Protein AF-A0A7Y6QAK1-F1 (afdb_monomer)

pLDDT: mean 82.84, std 12.71, range [49.72, 96.38]

Mean predicted aligned error: 8.52 Å

Structure (mmCIF, N/CA/C/O backbone):
data_AF-A0A7Y6QAK1-F1
#
_entry.id   AF-A0A7Y6QAK1-F1
#
loop_
_atom_site.group_PDB
_atom_site.id
_atom_site.type_symbol
_atom_site.label_atom_id
_atom_site.label_alt_id
_atom_site.label_comp_id
_atom_site.label_asym_id
_atom_site.label_entity_id
_atom_site.label_seq_id
_atom_site.pdbx_PDB_ins_code
_atom_site.Cartn_x
_atom_site.Cartn_y
_atom_site.Cartn_z
_atom_site.occupancy
_atom_site.B_iso_or_equiv
_atom_site.auth_seq_id
_atom_site.auth_comp_id
_atom_site.auth_asym_id
_atom_site.auth_atom_id
_atom_site.pdbx_PDB_model_num
ATOM 1 N N . GLY A 1 1 ? 16.139 7.326 2.098 1.00 64.88 1 GLY A N 1
ATOM 2 C CA . GLY A 1 1 ? 15.524 6.272 1.266 1.00 64.88 1 GLY A CA 1
ATOM 3 C C . GLY A 1 1 ? 14.122 6.686 0.870 1.00 64.88 1 GLY A C 1
ATOM 4 O O . GLY A 1 1 ? 13.519 7.460 1.611 1.00 64.88 1 GLY A O 1
ATOM 5 N N . GLN A 1 2 ? 13.617 6.177 -0.253 1.00 84.38 2 GLN A N 1
ATOM 6 C CA . GLN A 1 2 ? 12.230 6.367 -0.702 1.00 84.38 2 GLN A CA 1
ATOM 7 C C . GLN A 1 2 ? 11.2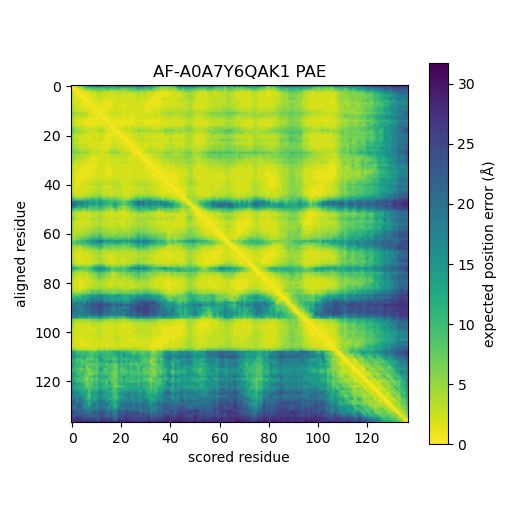57 5.509 0.123 1.00 84.38 2 GLN A C 1
ATOM 9 O O . GLN A 1 2 ? 11.656 4.473 0.661 1.00 84.38 2 GLN A O 1
ATOM 14 N N . SER A 1 3 ? 10.013 5.960 0.270 1.00 93.81 3 SER A N 1
ATOM 15 C CA . SER A 1 3 ? 8.944 5.243 0.975 1.00 93.81 3 SER A CA 1
ATOM 16 C C . SER A 1 3 ? 7.624 5.455 0.252 1.00 93.81 3 SER A C 1
ATOM 18 O O . SER A 1 3 ? 7.365 6.558 -0.223 1.00 93.81 3 SER A O 1
ATOM 20 N N . ASN A 1 4 ? 6.779 4.433 0.266 1.00 94.75 4 ASN A N 1
ATOM 21 C CA . ASN A 1 4 ? 5.359 4.573 -0.027 1.00 94.75 4 ASN A CA 1
ATOM 22 C C . ASN A 1 4 ? 4.616 5.072 1.211 1.00 94.75 4 ASN A C 1
ATOM 24 O O . ASN A 1 4 ? 5.076 4.852 2.335 1.00 94.75 4 ASN A O 1
ATOM 28 N N . ALA A 1 5 ? 3.469 5.708 0.991 1.00 93.75 5 ALA A N 1
ATOM 29 C CA . ALA A 1 5 ? 2.548 6.153 2.027 1.00 93.75 5 ALA A CA 1
ATOM 30 C C . ALA A 1 5 ? 1.121 5.814 1.587 1.00 93.75 5 ALA A C 1
ATOM 32 O O . ALA A 1 5 ? 0.687 6.276 0.534 1.00 93.75 5 ALA A O 1
ATOM 33 N N . LEU A 1 6 ? 0.414 5.003 2.373 1.00 92.38 6 LEU A N 1
ATOM 34 C CA . LEU A 1 6 ? -0.958 4.585 2.087 1.00 92.38 6 LEU A CA 1
ATOM 35 C C . LEU A 1 6 ? -1.874 4.935 3.250 1.00 92.38 6 LEU A C 1
ATOM 37 O O . LEU A 1 6 ? -1.581 4.589 4.394 1.00 92.38 6 LEU A O 1
ATOM 41 N N . SER A 1 7 ? -2.995 5.579 2.948 1.00 92.56 7 SER A N 1
ATOM 42 C CA . SER A 1 7 ? -4.066 5.813 3.914 1.00 92.56 7 SER A CA 1
ATOM 43 C C . SER A 1 7 ? -4.757 4.483 4.219 1.00 92.56 7 SER A C 1
ATOM 45 O O . SER A 1 7 ? -5.252 3.810 3.317 1.00 92.56 7 SER A O 1
ATOM 47 N N . VAL A 1 8 ? -4.745 4.086 5.488 1.00 93.31 8 VAL A N 1
ATOM 48 C CA . VAL A 1 8 ? -5.282 2.813 5.983 1.00 93.31 8 VAL A CA 1
ATOM 49 C C . VAL A 1 8 ? -6.123 3.047 7.229 1.00 93.31 8 VAL A C 1
ATOM 51 O O . VAL A 1 8 ? -5.991 4.068 7.904 1.00 93.31 8 VAL A O 1
ATOM 54 N N . THR A 1 9 ? -6.934 2.060 7.583 1.00 93.56 9 THR A N 1
ATOM 55 C CA . THR A 1 9 ? -7.676 2.049 8.843 1.00 93.56 9 THR A CA 1
ATOM 56 C C . THR A 1 9 ? -7.241 0.858 9.677 1.00 93.56 9 THR A C 1
ATOM 58 O O . THR A 1 9 ? -7.102 -0.254 9.173 1.00 93.56 9 THR A O 1
ATOM 61 N N . LEU A 1 10 ? -7.007 1.086 10.964 1.00 95.00 10 LEU A N 1
ATOM 62 C CA . LEU A 1 10 ? -6.818 0.020 11.934 1.00 95.00 10 LEU A CA 1
ATOM 63 C C . LEU A 1 10 ? -8.157 -0.355 12.563 1.00 95.00 10 LEU A C 1
ATOM 65 O O . LEU A 1 10 ? -8.874 0.529 13.033 1.00 95.00 10 LEU A O 1
ATOM 69 N N . GLN A 1 11 ? -8.476 -1.646 12.578 1.00 93.69 11 GLN A N 1
ATOM 70 C CA . GLN A 1 11 ? -9.649 -2.181 13.269 1.00 93.69 11 GLN A CA 1
ATOM 71 C C . GLN A 1 11 ? -9.297 -3.514 13.920 1.00 93.69 11 GLN A C 1
ATOM 73 O O . GLN A 1 11 ? -8.822 -4.426 13.238 1.00 93.69 11 GLN A O 1
ATOM 78 N N . ASN A 1 12 ? -9.535 -3.647 15.225 1.00 92.62 12 ASN A N 1
ATOM 79 C CA . ASN A 1 12 ? -9.220 -4.843 16.009 1.00 92.62 12 ASN A CA 1
ATOM 80 C C . ASN A 1 12 ? -7.765 -5.321 15.817 1.00 92.62 12 ASN A C 1
ATOM 82 O O . ASN A 1 12 ? -7.489 -6.521 15.695 1.00 92.62 12 ASN A O 1
ATOM 86 N N . GLY A 1 13 ? -6.824 -4.373 15.722 1.00 93.25 13 GLY A N 1
ATOM 87 C CA . GLY A 1 13 ? -5.405 -4.661 15.486 1.00 93.25 13 GLY A CA 1
ATOM 88 C C . GLY A 1 13 ? -5.087 -5.235 14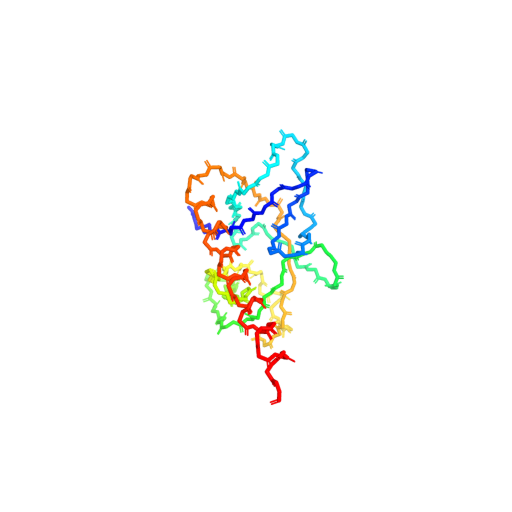.099 1.00 93.25 13 GLY A C 1
ATOM 89 O O . GLY A 1 13 ? -3.994 -5.764 13.886 1.00 93.25 13 GLY A O 1
ATOM 90 N N . GLU A 1 14 ? -6.020 -5.169 13.154 1.00 94.75 14 GLU A N 1
ATOM 91 C C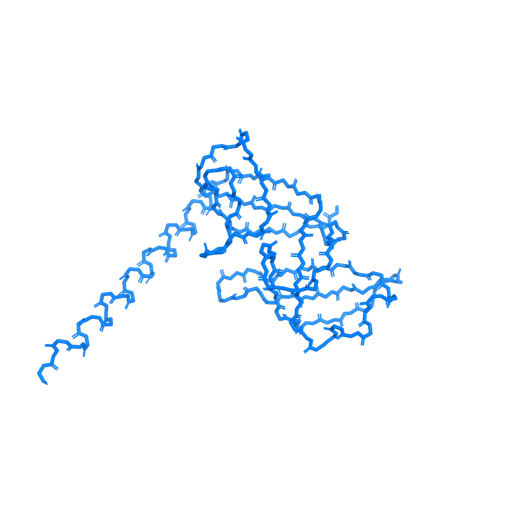A . GLU A 1 14 ? -5.836 -5.536 11.754 1.00 94.75 14 GLU A CA 1
ATOM 92 C C . GLU A 1 14 ? -5.766 -4.277 10.891 1.00 94.75 14 GLU A C 1
ATOM 94 O O . GLU A 1 14 ? -6.457 -3.294 11.156 1.00 94.75 14 GLU A O 1
ATOM 99 N N . ILE A 1 15 ? -4.885 -4.283 9.889 1.00 95.12 15 ILE A N 1
ATOM 100 C CA . ILE A 1 15 ? -4.734 -3.154 8.970 1.00 95.12 15 ILE A CA 1
ATOM 101 C C . ILE A 1 15 ? -5.624 -3.388 7.756 1.00 95.12 15 ILE A C 1
ATOM 103 O O . ILE A 1 15 ? -5.505 -4.406 7.063 1.00 95.12 15 ILE A O 1
ATOM 107 N N . TRP A 1 16 ? -6.477 -2.409 7.491 1.00 93.62 16 TRP A N 1
ATOM 108 C CA . TRP A 1 16 ? -7.419 -2.381 6.387 1.00 93.62 16 TRP A CA 1
ATOM 109 C C . TRP A 1 16 ? -7.008 -1.311 5.390 1.00 93.62 16 TRP A C 1
ATOM 111 O O . TRP A 1 16 ? -6.698 -0.177 5.758 1.00 93.62 16 TRP A O 1
ATOM 121 N N . PHE A 1 17 ? -7.010 -1.682 4.119 1.00 91.75 17 PHE A N 1
ATOM 122 C CA . PHE A 1 17 ? -6.908 -0.747 3.013 1.00 91.75 17 PHE A CA 1
ATOM 123 C C . PHE A 1 17 ? -8.239 -0.786 2.273 1.00 91.75 17 PHE A C 1
ATOM 125 O O . PHE A 1 17 ? -8.641 -1.844 1.784 1.00 91.75 17 PHE A O 1
ATOM 132 N N . GLU A 1 18 ? -8.929 0.354 2.244 1.00 87.31 18 GLU A N 1
ATOM 133 C CA . GLU A 1 18 ? -10.335 0.432 1.832 1.00 87.31 18 GLU A CA 1
ATOM 134 C C . GLU A 1 18 ? -11.213 -0.525 2.664 1.00 87.31 18 GLU A C 1
ATOM 136 O O . GLU A 1 18 ? -11.216 -0.467 3.892 1.00 87.31 18 GLU A O 1
ATOM 141 N N . ASP A 1 19 ? -11.935 -1.421 1.998 1.00 85.81 19 ASP A N 1
ATOM 142 C CA . ASP A 1 19 ? -12.854 -2.410 2.551 1.00 85.81 19 ASP A CA 1
ATOM 143 C C . ASP A 1 19 ? -12.205 -3.791 2.752 1.00 85.81 19 ASP A C 1
ATOM 145 O O . ASP A 1 19 ? -12.899 -4.776 3.012 1.00 85.81 19 ASP A O 1
ATOM 149 N N . ARG A 1 20 ? -10.873 -3.897 2.610 1.00 88.69 20 ARG A N 1
ATOM 150 C CA . ARG A 1 20 ? -10.163 -5.183 2.611 1.00 88.69 20 ARG A CA 1
ATOM 151 C C . ARG A 1 20 ? -9.011 -5.239 3.620 1.00 88.69 20 ARG A C 1
ATOM 153 O O . ARG A 1 20 ? -8.161 -4.344 3.639 1.00 88.69 20 ARG A O 1
ATOM 160 N N . PRO A 1 21 ? -8.893 -6.330 4.401 1.00 92.44 21 PRO A N 1
ATOM 161 C CA . PRO A 1 21 ? -7.718 -6.554 5.229 1.00 92.44 21 PRO A CA 1
ATOM 162 C C . PRO A 1 21 ? -6.513 -6.891 4.343 1.00 92.44 21 PRO A C 1
ATOM 164 O O . PRO A 1 21 ? -6.593 -7.733 3.443 1.00 92.44 21 PRO A O 1
ATOM 167 N N . ILE A 1 22 ? -5.364 -6.277 4.628 1.00 93.06 22 ILE A N 1
ATOM 168 C CA . ILE A 1 22 ? -4.128 -6.466 3.840 1.00 93.06 22 ILE A CA 1
ATOM 169 C C . ILE A 1 22 ? -3.160 -7.478 4.461 1.00 93.06 22 ILE A C 1
ATOM 171 O O . ILE A 1 22 ? -1.999 -7.571 4.062 1.00 93.06 22 ILE A O 1
ATOM 175 N N . GLY A 1 23 ? -3.628 -8.249 5.449 1.00 91.50 23 GLY A N 1
ATOM 176 C CA . GLY A 1 23 ? -2.840 -9.292 6.112 1.00 91.50 23 GLY A CA 1
ATOM 177 C C . GLY A 1 23 ? -1.705 -8.756 6.988 1.00 91.50 23 GLY A C 1
ATOM 178 O O . GLY A 1 23 ? -0.813 -9.515 7.358 1.00 91.50 23 GLY A O 1
ATOM 179 N N . LEU A 1 24 ? -1.729 -7.461 7.315 1.00 93.75 24 LEU A N 1
ATOM 180 C CA . LEU A 1 24 ? -0.850 -6.848 8.306 1.00 93.75 24 LEU A CA 1
ATOM 181 C C . LEU A 1 24 ? -1.600 -6.693 9.632 1.00 93.75 24 LEU A C 1
ATOM 183 O O . LEU A 1 24 ? -2.799 -6.407 9.654 1.00 93.75 24 LEU A O 1
ATOM 187 N N . ARG A 1 25 ? -0.881 -6.876 10.741 1.00 93.88 25 ARG A N 1
ATOM 188 C CA . ARG A 1 25 ? -1.419 -6.799 12.103 1.00 93.88 25 ARG A CA 1
ATOM 189 C C . ARG A 1 25 ? -0.602 -5.817 12.936 1.00 93.88 25 ARG A C 1
ATOM 191 O O . ARG A 1 25 ? 0.624 -5.822 12.876 1.00 93.88 25 ARG A O 1
ATOM 198 N N . ALA A 1 26 ? -1.296 -5.017 13.731 1.00 93.38 26 ALA A N 1
ATOM 199 C CA . ALA A 1 26 ? -0.747 -4.030 14.652 1.00 93.38 26 ALA A CA 1
ATOM 200 C C . ALA A 1 26 ? -1.544 -4.073 15.974 1.00 93.38 26 ALA A C 1
ATOM 202 O O . ALA A 1 26 ? -2.271 -3.136 16.288 1.00 93.38 26 ALA A O 1
ATOM 203 N N . PRO A 1 27 ? -1.459 -5.173 16.748 1.00 91.69 27 PRO A N 1
ATOM 204 C CA . PRO A 1 27 ? -2.344 -5.417 17.895 1.00 91.69 27 PRO A CA 1
ATOM 205 C C . PRO A 1 27 ? -2.146 -4.444 19.065 1.00 91.69 27 PRO A C 1
ATOM 207 O O . PRO A 1 27 ? -2.995 -4.365 19.944 1.00 91.69 27 PRO A O 1
ATOM 210 N N . THR A 1 28 ? -1.018 -3.737 19.108 1.00 90.88 28 THR A N 1
ATOM 211 C CA . THR A 1 28 ? -0.685 -2.770 20.163 1.00 90.88 28 THR A CA 1
ATOM 212 C C . THR A 1 28 ? -1.069 -1.336 19.807 1.00 90.88 28 THR A C 1
ATOM 214 O O . THR A 1 28 ? -0.923 -0.447 20.639 1.00 90.88 28 THR A O 1
ATOM 217 N N . GLU A 1 29 ? -1.502 -1.095 18.571 1.00 92.88 29 GLU A N 1
ATOM 218 C CA . GLU A 1 29 ? -1.884 0.227 18.082 1.00 92.88 29 GLU A CA 1
ATOM 219 C C . GLU A 1 29 ? -3.397 0.438 18.258 1.00 92.88 29 GLU A C 1
ATOM 221 O O . GLU A 1 29 ? -4.163 -0.515 18.112 1.00 92.88 29 GLU A O 1
ATOM 226 N N . PRO A 1 30 ? -3.855 1.667 18.557 1.00 91.56 30 PRO A N 1
ATOM 227 C CA . PRO A 1 30 ? -5.279 1.954 18.715 1.00 91.56 30 PRO A CA 1
ATOM 228 C C . PRO A 1 30 ? -6.038 1.827 17.388 1.00 91.56 30 PRO A C 1
ATOM 230 O O . PRO A 1 30 ? -5.468 1.998 16.315 1.00 91.56 30 PRO A O 1
ATOM 233 N N . ASP A 1 31 ? -7.343 1.595 17.430 1.00 92.88 31 ASP A N 1
ATOM 234 C CA . ASP A 1 31 ? -8.154 1.591 16.210 1.00 92.88 31 ASP A CA 1
ATOM 235 C C . ASP A 1 31 ? -8.325 3.003 15.617 1.00 92.88 31 ASP A C 1
ATOM 237 O O . ASP A 1 31 ? -8.159 4.015 16.302 1.00 92.88 31 ASP A O 1
ATOM 241 N N . GLY A 1 32 ? -8.628 3.074 14.318 1.00 93.06 32 GLY A N 1
ATOM 242 C CA . GLY A 1 32 ? -8.876 4.318 13.582 1.00 93.06 32 GLY A CA 1
ATOM 243 C C . GLY A 1 32 ? -7.944 4.536 12.384 1.00 93.06 32 GLY A C 1
ATOM 244 O O . GLY A 1 32 ? -7.091 3.691 12.096 1.00 93.06 32 GLY A O 1
ATOM 245 N N . PRO A 1 33 ? -8.082 5.666 11.671 1.00 92.88 33 PRO A N 1
ATOM 246 C CA . PRO A 1 33 ? -7.302 5.950 10.472 1.00 92.88 33 PRO A CA 1
ATOM 247 C C . PRO A 1 33 ? -5.823 6.204 10.796 1.00 92.88 33 PRO A C 1
ATOM 249 O O . PRO A 1 33 ? -5.452 6.672 11.880 1.00 92.88 33 PRO A O 1
ATOM 252 N N . ALA A 1 34 ? -4.964 5.851 9.848 1.00 94.50 34 ALA A N 1
ATOM 253 C CA . ALA A 1 34 ? -3.517 5.970 9.933 1.00 94.50 34 ALA A CA 1
ATOM 254 C C . ALA A 1 34 ? -2.901 6.033 8.531 1.00 94.50 34 ALA A C 1
ATOM 256 O O . ALA A 1 34 ? -3.537 5.698 7.533 1.00 94.50 34 ALA A O 1
ATOM 257 N N . THR A 1 35 ? -1.628 6.402 8.464 1.00 94.19 35 THR A N 1
ATOM 258 C CA . THR A 1 35 ? -0.827 6.270 7.247 1.00 94.19 35 THR A CA 1
ATOM 259 C C . THR A 1 35 ? 0.182 5.144 7.424 1.00 94.19 35 THR A C 1
ATOM 261 O O . THR A 1 35 ? 1.015 5.178 8.334 1.00 94.19 35 THR A O 1
ATOM 264 N N . LEU A 1 36 ? 0.123 4.149 6.543 1.00 95.06 36 LEU A N 1
ATOM 265 C CA . LEU A 1 36 ? 1.078 3.054 6.444 1.00 95.06 36 LEU A CA 1
ATOM 266 C C . LEU A 1 36 ? 2.248 3.466 5.556 1.00 95.06 36 LEU A C 1
ATOM 268 O O . LEU A 1 36 ? 2.071 3.756 4.374 1.00 95.06 36 LEU A O 1
ATOM 272 N N . TYR A 1 37 ? 3.454 3.416 6.110 1.00 95.56 37 TYR A N 1
ATOM 273 C CA . TYR A 1 37 ? 4.688 3.634 5.370 1.00 95.56 37 TYR A CA 1
ATOM 274 C C . TYR A 1 37 ? 5.473 2.341 5.235 1.00 95.56 37 TYR A C 1
ATOM 276 O O . TYR A 1 37 ? 5.705 1.648 6.224 1.00 95.56 37 TYR A O 1
ATOM 284 N N . PHE A 1 38 ? 5.957 2.060 4.030 1.00 95.94 38 PHE A N 1
ATOM 285 C CA . PHE A 1 38 ? 6.845 0.931 3.753 1.00 95.94 38 PHE A CA 1
ATOM 286 C C . PHE A 1 38 ? 7.849 1.281 2.653 1.00 95.94 38 PHE A C 1
ATOM 288 O O . PHE A 1 38 ? 7.645 2.217 1.875 1.00 95.94 38 PHE A O 1
ATOM 295 N N . ARG A 1 39 ? 8.971 0.559 2.609 1.00 95.44 39 ARG A N 1
ATOM 296 C CA . ARG A 1 39 ? 10.010 0.764 1.590 1.00 95.44 39 ARG A CA 1
ATOM 297 C C . ARG A 1 39 ? 9.677 -0.030 0.324 1.00 95.44 39 ARG A C 1
ATOM 299 O O . ARG A 1 39 ? 9.205 -1.155 0.463 1.00 95.44 39 ARG A O 1
ATOM 306 N N . PRO A 1 40 ? 9.997 0.483 -0.879 1.00 93.94 40 PRO A N 1
ATOM 307 C CA . PRO A 1 40 ? 9.773 -0.241 -2.134 1.00 93.94 40 PRO A CA 1
ATOM 308 C C . PRO A 1 40 ? 10.372 -1.656 -2.178 1.00 93.94 40 PRO A C 1
ATOM 310 O O . PRO A 1 40 ? 9.780 -2.538 -2.789 1.00 93.94 40 PRO A O 1
ATOM 313 N N . HIS A 1 41 ? 11.506 -1.888 -1.507 1.00 92.75 41 HIS A N 1
ATOM 314 C CA . HIS A 1 41 ? 12.186 -3.192 -1.449 1.00 92.75 41 HIS A CA 1
ATOM 315 C C . HIS A 1 41 ? 11.827 -4.048 -0.223 1.00 92.75 41 HIS A C 1
ATOM 317 O O . HIS A 1 41 ? 12.152 -5.232 -0.197 1.00 92.75 41 HIS A O 1
ATOM 323 N N . ASP A 1 42 ? 11.178 -3.491 0.807 1.00 94.56 42 ASP A N 1
ATOM 324 C CA . ASP A 1 42 ? 10.728 -4.264 1.974 1.00 94.56 42 ASP A CA 1
ATOM 325 C C . ASP A 1 42 ? 9.334 -4.853 1.698 1.00 94.56 42 ASP A C 1
ATOM 327 O O . ASP A 1 42 ? 8.358 -4.561 2.395 1.00 94.56 42 ASP A O 1
ATOM 331 N N . ILE A 1 43 ? 9.235 -5.667 0.644 1.00 92.19 43 ILE A N 1
ATOM 332 C CA . ILE A 1 43 ? 7.989 -6.280 0.172 1.00 92.19 43 ILE A CA 1
ATOM 333 C C . ILE A 1 43 ? 8.185 -7.764 -0.145 1.00 92.19 43 ILE A C 1
ATOM 335 O O . ILE A 1 43 ? 9.279 -8.219 -0.473 1.00 92.19 43 ILE A O 1
ATOM 339 N N . GLU A 1 44 ? 7.093 -8.515 -0.079 1.00 89.75 44 GLU A N 1
ATOM 340 C CA . GLU A 1 44 ? 6.991 -9.900 -0.526 1.00 89.75 44 GLU A CA 1
ATOM 341 C C . GLU A 1 44 ? 5.853 -10.022 -1.542 1.00 89.75 44 GLU A C 1
ATOM 343 O O . GLU A 1 44 ? 4.759 -9.511 -1.311 1.00 89.75 44 GLU A O 1
ATOM 348 N N . LEU A 1 45 ? 6.106 -10.689 -2.669 1.00 88.19 45 LEU A N 1
ATOM 349 C CA . LEU A 1 45 ? 5.082 -10.992 -3.671 1.00 88.19 45 LEU A CA 1
ATOM 350 C C . LEU A 1 45 ? 4.235 -12.178 -3.211 1.00 88.19 45 LEU A C 1
ATOM 352 O O . LEU A 1 45 ? 4.782 -13.167 -2.728 1.00 88.19 45 LEU A O 1
ATOM 356 N N . ILE A 1 46 ? 2.920 -12.083 -3.392 1.00 86.19 46 ILE A N 1
ATOM 357 C CA . ILE A 1 46 ? 1.963 -13.102 -2.958 1.00 86.19 46 ILE A CA 1
ATOM 358 C C . ILE A 1 46 ? 1.222 -13.655 -4.174 1.00 86.19 46 ILE A C 1
ATOM 360 O O . ILE A 1 46 ? 0.604 -12.904 -4.925 1.00 86.19 46 ILE A O 1
ATOM 364 N N . ASP A 1 47 ? 1.228 -14.977 -4.327 1.00 75.00 47 ASP A N 1
ATOM 365 C CA . ASP A 1 47 ? 0.397 -15.676 -5.304 1.00 75.00 47 ASP A CA 1
ATOM 366 C C . ASP A 1 47 ? -0.969 -15.986 -4.665 1.00 75.00 47 ASP A C 1
ATOM 368 O O . ASP A 1 47 ? -1.116 -16.966 -3.937 1.00 75.00 47 ASP A O 1
ATOM 372 N N . GLY A 1 48 ? -1.982 -15.136 -4.876 1.00 63.34 48 GLY A N 1
ATOM 373 C CA . GLY A 1 48 ? -3.348 -15.429 -4.420 1.00 63.34 48 GLY A CA 1
ATOM 374 C C . GLY A 1 48 ? -4.199 -14.229 -4.000 1.00 63.34 48 GLY A C 1
ATOM 375 O O . GLY A 1 48 ?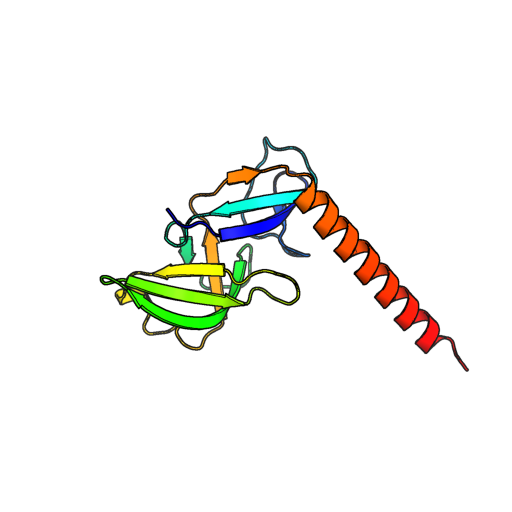 -3.819 -13.073 -4.152 1.00 63.34 48 GLY A O 1
ATOM 376 N N . CYS A 1 49 ? -5.394 -14.535 -3.481 1.00 58.75 49 CYS A N 1
ATOM 377 C CA . CYS A 1 49 ? -6.460 -13.577 -3.186 1.00 58.75 49 CYS A CA 1
ATOM 378 C C . CYS A 1 49 ? -6.835 -13.634 -1.693 1.00 58.75 49 CYS A C 1
ATOM 380 O O . CYS A 1 49 ? -7.869 -14.180 -1.322 1.00 58.75 49 CYS A O 1
ATOM 382 N N . GLY A 1 50 ? -5.971 -13.122 -0.815 1.00 69.69 50 GLY A N 1
ATOM 383 C CA . GLY A 1 50 ? -6.284 -13.019 0.613 1.00 69.69 50 GLY A CA 1
ATOM 384 C C . GLY A 1 50 ? -5.197 -12.308 1.411 1.00 69.69 50 GLY A C 1
ATOM 385 O O . GLY A 1 50 ? -4.051 -12.750 1.426 1.00 69.69 50 GLY A O 1
ATOM 386 N N . GLY A 1 51 ? -5.547 -11.200 2.072 1.00 82.25 51 GLY A N 1
ATOM 387 C CA . GLY A 1 51 ? -4.648 -10.505 2.998 1.00 82.25 51 GLY A CA 1
ATOM 388 C C . GLY A 1 51 ? -3.393 -9.927 2.340 1.00 82.25 51 GLY A C 1
ATOM 389 O O . GLY A 1 51 ? -2.282 -10.228 2.784 1.00 82.25 51 GLY A O 1
ATOM 390 N N . CYS A 1 52 ? -3.549 -9.139 1.274 1.00 89.25 52 CYS A N 1
ATOM 391 C CA . CYS A 1 52 ? -2.444 -8.475 0.575 1.00 89.25 52 CYS A CA 1
ATOM 392 C C . CYS A 1 52 ? -2.895 -7.148 -0.049 1.00 89.25 52 CYS A C 1
ATOM 394 O O . CYS A 1 52 ? -4.089 -6.913 -0.237 1.00 89.25 52 CYS A O 1
ATOM 396 N N . LEU A 1 53 ? -1.928 -6.296 -0.384 1.00 91.06 53 LEU A N 1
ATOM 397 C CA . LEU A 1 53 ? -2.140 -5.180 -1.299 1.00 91.06 53 LEU A CA 1
ATOM 398 C C . LEU A 1 53 ? -2.092 -5.712 -2.729 1.00 91.06 53 LEU A C 1
ATOM 400 O O . LEU A 1 53 ? -1.270 -6.572 -3.040 1.00 91.06 53 LEU A O 1
ATOM 404 N N . ALA A 1 54 ? -2.946 -5.190 -3.604 1.00 89.62 54 ALA A N 1
ATOM 405 C CA . ALA A 1 54 ? -2.942 -5.561 -5.011 1.00 89.62 54 ALA A CA 1
ATOM 406 C C . ALA A 1 54 ? -3.086 -4.325 -5.893 1.00 89.62 54 ALA A C 1
ATOM 408 O O . ALA A 1 54 ? -3.984 -3.516 -5.679 1.00 89.62 54 ALA A O 1
ATOM 409 N N . GLY A 1 55 ? -2.236 -4.220 -6.911 1.00 89.56 55 GLY A N 1
ATOM 410 C CA . GLY A 1 55 ? -2.242 -3.102 -7.848 1.00 89.56 55 GLY A CA 1
ATOM 411 C C . GLY A 1 55 ? -2.038 -3.535 -9.291 1.00 89.56 55 GLY A C 1
ATOM 412 O O . GLY A 1 55 ? -1.518 -4.619 -9.565 1.00 89.56 55 GLY A O 1
ATOM 413 N N . LEU A 1 56 ? -2.475 -2.695 -10.222 1.00 90.38 56 LEU A N 1
ATOM 414 C CA . LEU A 1 56 ? -2.165 -2.836 -11.640 1.00 90.38 56 LEU A CA 1
ATOM 415 C C . LEU A 1 56 ? -0.828 -2.154 -11.930 1.00 90.38 56 LEU A C 1
ATOM 417 O O . LEU A 1 56 ? -0.643 -1.001 -11.558 1.00 90.38 56 LEU A O 1
ATOM 421 N N . VAL A 1 57 ? 0.085 -2.837 -12.619 1.00 91.25 57 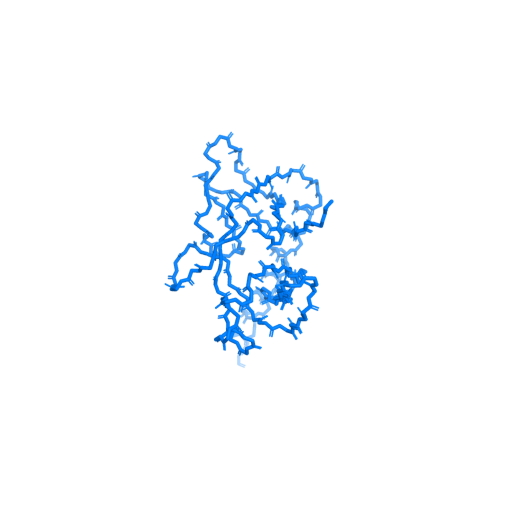VAL A N 1
ATOM 422 C CA . VAL A 1 57 ? 1.343 -2.217 -13.056 1.00 91.25 57 VAL A CA 1
ATOM 423 C C . VAL A 1 57 ? 1.050 -1.159 -14.120 1.00 91.25 57 VAL A C 1
ATOM 425 O O . VAL A 1 57 ? 0.539 -1.483 -15.193 1.00 91.25 57 VAL A O 1
ATOM 428 N N . THR A 1 58 ? 1.391 0.096 -13.834 1.00 91.19 58 THR A N 1
ATOM 429 C CA . THR A 1 58 ? 1.249 1.230 -14.761 1.00 91.19 58 THR A CA 1
ATOM 430 C C . THR A 1 58 ? 2.570 1.601 -15.427 1.00 91.19 58 THR A C 1
ATOM 432 O O . THR A 1 58 ? 2.571 2.027 -16.582 1.00 91.19 58 THR A O 1
ATOM 435 N N . ALA A 1 59 ? 3.701 1.381 -14.749 1.00 89.69 59 ALA A N 1
ATOM 436 C CA . ALA A 1 59 ? 5.036 1.578 -15.306 1.00 89.69 59 ALA A CA 1
ATOM 437 C C . ALA A 1 59 ? 6.048 0.555 -14.764 1.00 89.69 59 ALA A C 1
ATOM 439 O O . ALA A 1 59 ? 5.932 0.061 -13.646 1.00 89.69 59 ALA A O 1
ATOM 440 N N . SER A 1 60 ? 7.071 0.252 -15.567 1.00 89.38 60 SER A N 1
ATOM 441 C CA . SER A 1 60 ? 8.182 -0.640 -15.211 1.00 89.38 60 SER A CA 1
ATOM 442 C C . SER A 1 60 ? 9.483 -0.063 -15.762 1.00 89.38 60 SER A C 1
ATOM 444 O O . SER A 1 60 ? 9.582 0.240 -16.954 1.00 89.38 60 SER A O 1
ATOM 446 N N . ARG A 1 61 ? 10.496 0.105 -14.905 1.00 88.44 61 ARG A N 1
ATOM 447 C CA . ARG A 1 61 ? 11.824 0.610 -15.293 1.00 88.44 61 ARG A CA 1
ATOM 448 C C . ARG A 1 61 ? 12.940 -0.198 -14.642 1.00 88.44 61 ARG A C 1
ATOM 450 O O . ARG A 1 61 ? 12.811 -0.669 -13.518 1.00 88.44 61 ARG A O 1
ATOM 457 N N . ARG A 1 62 ? 14.060 -0.352 -15.351 1.00 89.00 62 ARG A N 1
ATOM 458 C CA . ARG A 1 62 ? 15.278 -0.992 -14.826 1.00 89.00 62 ARG A CA 1
ATOM 459 C C . ARG A 1 62 ? 16.163 0.073 -14.184 1.00 89.00 62 ARG A C 1
ATOM 461 O O . ARG A 1 62 ? 16.450 1.077 -14.829 1.00 89.00 62 ARG A O 1
ATOM 468 N N . VAL A 1 63 ? 16.604 -0.151 -12.950 1.00 88.06 63 VAL A N 1
ATOM 469 C CA . VAL A 1 63 ? 17.446 0.784 -12.190 1.00 88.06 63 VAL A CA 1
ATOM 470 C C . VAL A 1 63 ? 18.517 -0.016 -11.462 1.00 88.06 63 VAL A C 1
ATOM 472 O O . VAL A 1 63 ? 18.189 -0.917 -10.713 1.00 88.06 63 VAL A O 1
ATOM 475 N N . ALA A 1 64 ? 19.797 0.277 -11.704 1.00 84.12 64 ALA A N 1
ATOM 476 C CA . ALA A 1 64 ? 20.935 -0.286 -10.959 1.00 84.12 64 ALA A CA 1
ATOM 477 C C . ALA A 1 64 ? 20.905 -1.816 -10.694 1.00 84.12 64 ALA A C 1
ATOM 479 O O . ALA A 1 64 ? 21.409 -2.279 -9.676 1.00 84.12 64 ALA A O 1
ATOM 480 N N . GLY A 1 65 ? 20.338 -2.611 -11.608 1.00 82.94 65 GLY A N 1
ATOM 481 C CA . GLY A 1 65 ? 20.238 -4.067 -11.456 1.00 82.94 65 GLY A CA 1
ATOM 482 C C . GLY A 1 65 ? 18.931 -4.573 -10.839 1.00 82.94 65 GLY A C 1
ATOM 483 O O . GLY A 1 65 ? 18.723 -5.778 -10.846 1.00 82.94 65 GLY A O 1
ATOM 484 N N . THR A 1 66 ? 18.023 -3.701 -10.403 1.00 86.25 66 THR A N 1
ATOM 485 C CA . THR A 1 66 ? 16.655 -4.036 -9.980 1.00 86.25 66 THR A CA 1
ATOM 486 C C . THR A 1 66 ? 15.621 -3.505 -10.974 1.00 86.25 66 THR A C 1
ATOM 488 O O . THR A 1 66 ? 15.931 -2.777 -11.930 1.00 86.25 66 THR A O 1
ATOM 491 N N . ARG A 1 67 ? 14.363 -3.913 -10.799 1.00 88.69 67 ARG A N 1
ATOM 492 C CA . ARG A 1 67 ? 13.224 -3.310 -11.490 1.00 88.69 67 ARG A CA 1
ATOM 493 C C . ARG A 1 67 ? 12.329 -2.583 -10.515 1.00 88.69 67 ARG A C 1
ATOM 495 O O . ARG A 1 67 ? 11.893 -3.155 -9.526 1.00 88.69 67 ARG A O 1
ATOM 502 N N . HIS A 1 68 ? 12.012 -1.350 -10.869 1.00 91.44 68 HIS A N 1
ATOM 503 C CA . HIS A 1 68 ? 11.040 -0.532 -10.175 1.00 91.44 68 HIS A CA 1
ATOM 504 C C . HIS A 1 68 ? 9.724 -0.619 -10.936 1.00 91.44 68 HIS A C 1
ATOM 506 O O . HIS A 1 68 ? 9.685 -0.316 -12.134 1.00 91.44 68 HIS A O 1
ATOM 512 N N . LEU A 1 69 ? 8.676 -1.044 -10.242 1.00 91.56 69 LEU A N 1
ATOM 513 C CA . LEU A 1 69 ? 7.315 -1.083 -10.753 1.00 91.56 69 LEU A CA 1
ATOM 514 C C . LEU A 1 69 ? 6.497 -0.000 -10.061 1.00 91.56 69 LEU A C 1
ATOM 516 O O . LEU A 1 69 ? 6.535 0.120 -8.839 1.00 91.56 69 LEU A O 1
ATOM 520 N N . GLU A 1 70 ? 5.743 0.749 -10.850 1.00 93.06 70 GLU A N 1
ATOM 521 C CA . GLU A 1 70 ? 4.712 1.658 -10.366 1.00 93.06 70 GLU A CA 1
ATOM 522 C C . GLU A 1 70 ? 3.359 0.956 -10.464 1.00 93.06 70 GLU A C 1
ATOM 524 O O . GLU A 1 70 ? 3.035 0.351 -11.492 1.00 93.06 70 GLU A O 1
ATOM 529 N N . LEU A 1 71 ? 2.601 0.994 -9.373 1.00 92.38 71 LEU A N 1
ATOM 530 C CA . LEU A 1 71 ? 1.344 0.285 -9.205 1.00 92.38 71 LEU A CA 1
ATOM 531 C C . LEU A 1 71 ? 0.207 1.275 -8.958 1.00 92.38 71 LEU A C 1
ATOM 533 O O . LEU A 1 71 ? 0.275 2.109 -8.056 1.00 92.38 71 LEU A O 1
ATOM 537 N N . ASP A 1 72 ? -0.874 1.129 -9.714 1.00 91.94 72 ASP A N 1
ATOM 538 C CA . ASP A 1 72 ? -2.173 1.716 -9.402 1.00 91.94 72 ASP A CA 1
ATOM 539 C C . ASP A 1 72 ? -2.933 0.794 -8.438 1.00 91.94 72 ASP A C 1
ATOM 541 O O . ASP A 1 72 ? -3.240 -0.355 -8.771 1.00 91.94 72 ASP A O 1
ATOM 545 N N . LEU A 1 73 ? -3.202 1.289 -7.227 1.00 90.44 73 LEU A N 1
ATOM 546 C CA . LEU A 1 73 ? -3.904 0.564 -6.164 1.00 90.44 73 LEU A CA 1
ATOM 547 C C . LEU A 1 73 ? -5.424 0.778 -6.182 1.00 90.44 73 LEU A C 1
ATOM 549 O O . LEU A 1 73 ? -6.122 0.184 -5.364 1.00 90.44 73 LEU A O 1
ATOM 553 N N . GLY A 1 74 ? -5.943 1.587 -7.105 1.00 84.75 74 GLY A N 1
ATOM 554 C CA . GLY A 1 74 ? -7.353 1.945 -7.172 1.00 84.75 74 GLY A CA 1
ATOM 555 C C . GLY A 1 74 ? -7.573 3.455 -7.164 1.00 84.75 74 GLY A C 1
ATOM 556 O O . GLY A 1 74 ? -6.666 4.258 -6.942 1.00 84.75 74 GLY A O 1
ATOM 557 N N . ARG A 1 75 ? -8.825 3.850 -7.413 1.00 75.56 75 ARG A N 1
ATOM 558 C CA . ARG A 1 75 ? -9.209 5.263 -7.500 1.00 75.56 75 ARG A CA 1
ATOM 559 C C . ARG A 1 75 ? -8.926 5.975 -6.174 1.00 75.56 75 ARG A C 1
ATOM 561 O O . ARG A 1 75 ? -9.212 5.442 -5.112 1.00 75.56 75 ARG A O 1
ATOM 568 N N . ASN A 1 76 ? -8.419 7.204 -6.261 1.00 79.25 76 ASN A N 1
ATOM 569 C CA . ASN A 1 76 ? -8.149 8.098 -5.128 1.00 79.25 76 ASN A CA 1
ATOM 570 C C . ASN A 1 76 ? -6.991 7.684 -4.204 1.00 79.25 76 ASN A C 1
ATOM 572 O O . ASN A 1 76 ? -6.933 8.159 -3.068 1.00 79.25 76 ASN A O 1
ATOM 576 N N . HIS A 1 77 ? -6.060 6.848 -4.667 1.00 84.06 77 HIS A N 1
ATOM 577 C CA . HIS A 1 77 ? -4.820 6.567 -3.940 1.00 84.06 77 HIS A CA 1
ATOM 578 C C . HIS A 1 77 ? -3.600 6.970 -4.767 1.00 84.06 77 HIS A C 1
ATOM 580 O O . HIS A 1 77 ? -3.637 6.888 -5.996 1.00 84.06 77 HIS A O 1
ATOM 586 N N . PRO A 1 78 ? -2.510 7.415 -4.120 1.00 86.81 78 PRO A N 1
ATOM 587 C CA . PRO A 1 78 ? -1.253 7.619 -4.821 1.00 86.81 78 PRO A CA 1
ATOM 588 C C . PRO A 1 78 ? -0.735 6.289 -5.380 1.00 86.81 78 PRO A C 1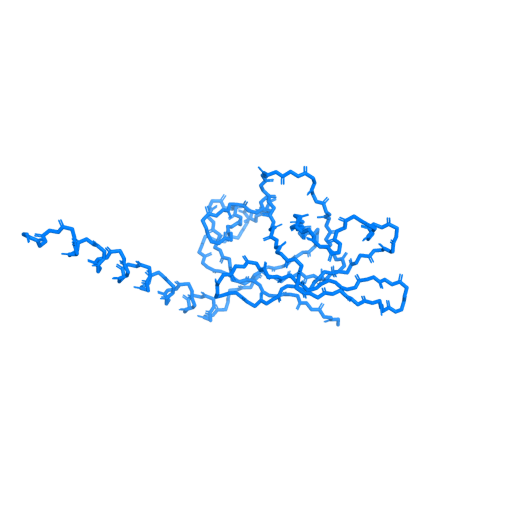
ATOM 590 O O . PRO A 1 78 ? -0.958 5.223 -4.799 1.00 86.81 78 PRO A O 1
ATOM 593 N N . HIS A 1 79 ? 0.004 6.364 -6.487 1.00 91.56 79 HIS A N 1
ATOM 594 C CA . HIS A 1 79 ? 0.715 5.204 -7.006 1.00 91.56 79 HIS A CA 1
ATOM 595 C C . HIS A 1 79 ? 1.711 4.675 -5.969 1.00 91.56 79 HIS A C 1
ATOM 597 O O . HIS A 1 79 ? 2.393 5.446 -5.288 1.00 91.56 79 HIS A O 1
ATOM 603 N N . ALA A 1 80 ? 1.802 3.351 -5.866 1.00 93.06 80 ALA A N 1
ATOM 604 C CA . ALA A 1 80 ? 2.791 2.685 -5.033 1.00 93.06 80 ALA A CA 1
ATOM 605 C C . ALA A 1 80 ? 3.969 2.210 -5.886 1.00 93.06 80 ALA A C 1
ATOM 607 O O . ALA A 1 80 ? 3.779 1.617 -6.943 1.00 93.06 80 ALA A O 1
ATOM 608 N N . GLU A 1 81 ? 5.189 2.425 -5.410 1.00 94.31 81 GLU A N 1
ATOM 609 C CA . GLU A 1 81 ? 6.410 1.935 -6.046 1.00 94.31 81 GLU A CA 1
ATOM 610 C C . GLU A 1 81 ? 6.909 0.676 -5.327 1.00 94.31 81 GLU A C 1
ATOM 612 O O . GLU A 1 81 ? 7.079 0.675 -4.105 1.00 94.31 81 GLU A O 1
ATOM 617 N N . ILE A 1 82 ? 7.180 -0.396 -6.069 1.00 92.88 82 ILE A N 1
ATOM 618 C CA . ILE A 1 82 ? 7.855 -1.589 -5.543 1.00 92.88 82 ILE A CA 1
ATOM 619 C C . ILE A 1 82 ? 9.137 -1.863 -6.319 1.00 92.88 82 ILE A C 1
ATOM 621 O O . ILE A 1 82 ? 9.226 -1.610 -7.520 1.00 92.88 82 ILE A O 1
ATOM 625 N N . GLU A 1 83 ? 10.134 -2.393 -5.626 1.00 92.44 83 GLU A N 1
ATOM 626 C CA . GLU A 1 83 ? 11.432 -2.736 -6.188 1.00 92.44 83 GLU A CA 1
ATOM 627 C C . GLU A 1 83 ? 11.628 -4.251 -6.124 1.00 92.44 83 GLU A C 1
ATOM 629 O O . GLU A 1 83 ? 11.511 -4.863 -5.063 1.00 92.44 83 GLU A O 1
ATOM 634 N N . LEU A 1 84 ? 11.920 -4.862 -7.272 1.00 87.88 84 LEU A N 1
ATOM 635 C CA . LEU A 1 84 ? 12.059 -6.305 -7.422 1.00 87.88 84 LEU A CA 1
ATOM 636 C C . LEU A 1 84 ? 13.436 -6.687 -7.987 1.00 87.88 84 LEU A C 1
ATOM 638 O O . LEU A 1 84 ? 13.930 -6.023 -8.908 1.00 87.88 84 LEU A O 1
ATOM 642 N N . PRO A 1 85 ? 14.028 -7.803 -7.520 1.00 82.69 85 PRO A N 1
ATOM 643 C CA . PRO A 1 85 ? 15.172 -8.422 -8.180 1.00 82.69 85 PRO A CA 1
ATOM 644 C C . PRO A 1 85 ? 14.806 -8.863 -9.605 1.00 82.69 85 PRO A C 1
ATOM 646 O O . PRO A 1 85 ? 13.678 -9.317 -9.830 1.00 82.69 85 PRO A O 1
ATOM 649 N N . PRO A 1 86 ? 15.733 -8.780 -10.572 1.00 69.31 86 PRO A N 1
ATOM 650 C CA . PRO A 1 86 ? 15.455 -9.026 -11.984 1.00 69.31 86 PRO A CA 1
ATOM 651 C C . PRO A 1 86 ? 14.939 -10.447 -12.252 1.00 69.31 86 PRO A C 1
ATOM 653 O O . PRO A 1 86 ? 14.106 -10.627 -13.143 1.00 69.31 86 PRO A O 1
ATOM 656 N N . GLU A 1 87 ? 15.339 -11.429 -11.442 1.00 69.75 87 GLU A N 1
ATOM 657 C CA . GLU A 1 87 ? 14.909 -12.830 -11.530 1.00 69.75 87 GLU A CA 1
ATOM 658 C C . GLU A 1 87 ? 13.399 -12.999 -11.297 1.00 69.75 87 GLU A C 1
ATOM 660 O O . GLU A 1 87 ? 12.801 -13.947 -11.801 1.00 69.75 87 GLU A O 1
ATOM 665 N N . ARG A 1 88 ? 12.761 -12.070 -10.569 1.00 67.88 88 ARG A N 1
ATOM 666 C CA . ARG A 1 88 ? 11.325 -12.114 -10.244 1.00 67.88 88 ARG A CA 1
ATOM 667 C C . ARG A 1 88 ? 10.441 -11.330 -11.221 1.00 67.88 88 ARG A C 1
ATOM 669 O O . ARG A 1 88 ? 9.236 -11.248 -11.020 1.00 67.88 88 ARG A O 1
ATOM 676 N N . THR A 1 89 ? 11.012 -10.753 -12.282 1.00 59.31 89 THR A N 1
ATOM 677 C CA . THR A 1 89 ? 10.318 -9.737 -13.099 1.00 59.31 89 THR A CA 1
ATOM 678 C C . THR A 1 89 ? 9.694 -10.238 -14.401 1.00 59.31 89 THR A C 1
ATOM 680 O O . THR A 1 89 ? 8.919 -9.514 -15.023 1.00 59.31 89 THR A O 1
ATOM 683 N N . THR A 1 90 ? 10.001 -11.462 -14.831 1.00 53.59 90 THR A N 1
ATOM 684 C CA . THR A 1 90 ? 9.652 -11.955 -16.178 1.00 53.59 90 THR A CA 1
ATOM 685 C C . THR A 1 90 ? 8.145 -12.167 -16.395 1.00 53.59 90 THR A C 1
ATOM 687 O O . THR A 1 90 ? 7.692 -12.148 -17.536 1.00 53.59 90 THR A O 1
ATOM 690 N N . THR A 1 91 ? 7.348 -12.296 -15.327 1.00 56.00 91 THR A N 1
ATOM 691 C CA . THR A 1 91 ? 5.913 -12.642 -15.423 1.00 56.00 91 THR A CA 1
ATOM 692 C C . THR A 1 91 ? 4.967 -11.485 -15.060 1.00 56.00 91 THR A C 1
ATOM 694 O O . THR A 1 91 ? 3.773 -11.568 -15.331 1.00 56.00 91 THR A O 1
ATOM 697 N N . GLN A 1 92 ? 5.466 -10.386 -14.476 1.00 60.84 92 GLN A N 1
ATOM 698 C CA . GLN A 1 92 ? 4.613 -9.366 -13.837 1.00 60.84 92 GLN A CA 1
ATOM 699 C C . GLN A 1 92 ? 4.490 -8.026 -14.583 1.00 60.84 92 GLN A C 1
ATOM 701 O O . GLN A 1 92 ? 3.601 -7.249 -14.256 1.00 60.84 92 GLN A O 1
ATOM 706 N N . ASP A 1 93 ? 5.286 -7.771 -15.629 1.00 56.00 93 ASP A N 1
ATOM 707 C CA . ASP A 1 93 ? 5.343 -6.471 -16.339 1.00 56.00 93 ASP A CA 1
ATOM 708 C C . ASP A 1 93 ? 4.017 -6.005 -16.994 1.00 56.00 93 ASP A C 1
ATOM 710 O O . ASP A 1 93 ? 3.930 -4.869 -17.455 1.00 56.00 93 ASP A O 1
ATOM 714 N N . ARG A 1 94 ? 2.986 -6.859 -17.075 1.00 57.12 94 ARG A N 1
ATOM 715 C CA . ARG A 1 94 ? 1.644 -6.514 -17.597 1.00 57.12 94 ARG A CA 1
ATOM 716 C C . ARG A 1 94 ? 0.497 -7.038 -16.729 1.00 57.12 94 ARG A C 1
ATOM 718 O O . ARG A 1 94 ? -0.648 -7.067 -17.174 1.00 57.12 94 ARG A O 1
ATOM 725 N N . ALA A 1 95 ? 0.806 -7.51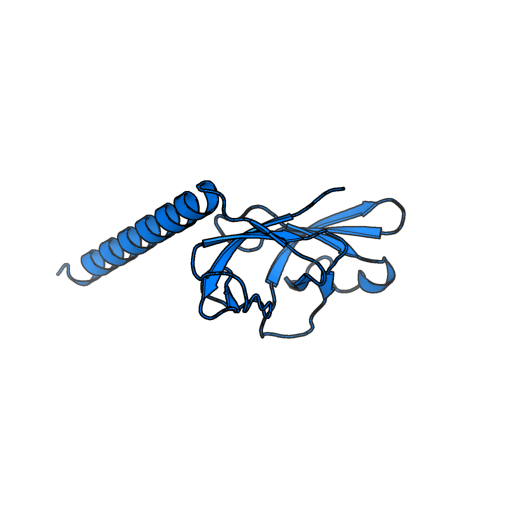2 -15.526 1.00 75.31 95 ALA A N 1
ATOM 726 C CA . ALA A 1 95 ? -0.132 -8.240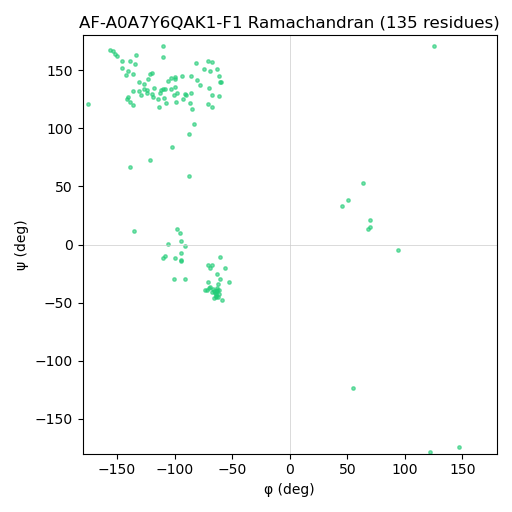 -14.686 1.00 75.31 95 ALA A CA 1
ATOM 727 C C . ALA A 1 95 ? -0.549 -7.419 -13.465 1.00 75.31 95 ALA A C 1
ATOM 729 O O . ALA A 1 95 ? 0.115 -6.467 -13.055 1.00 75.31 95 ALA A O 1
ATOM 730 N N . ARG A 1 96 ? -1.663 -7.823 -12.858 1.00 84.81 96 ARG A N 1
ATOM 731 C CA . ARG A 1 96 ? -2.001 -7.405 -11.501 1.00 84.81 96 ARG A CA 1
ATOM 732 C C . ARG A 1 96 ? -0.991 -8.038 -10.545 1.00 84.81 96 ARG A C 1
ATOM 734 O O . ARG A 1 96 ? -0.773 -9.246 -10.609 1.00 84.81 96 ARG A O 1
ATOM 741 N N . VAL A 1 97 ? -0.386 -7.235 -9.679 1.00 88.00 97 VAL A N 1
ATOM 742 C CA . VAL A 1 97 ? 0.614 -7.686 -8.707 1.00 88.00 97 VAL A CA 1
ATOM 743 C C . VAL A 1 97 ? 0.006 -7.630 -7.320 1.00 88.00 97 VAL A C 1
ATOM 745 O O . VAL A 1 97 ? -0.492 -6.585 -6.908 1.00 88.00 97 VAL A O 1
ATOM 748 N N . ALA A 1 98 ? 0.059 -8.754 -6.612 1.00 89.88 98 ALA A N 1
ATOM 749 C CA . ALA A 1 98 ? -0.282 -8.846 -5.203 1.00 89.88 98 ALA A CA 1
ATOM 750 C C . ALA A 1 98 ? 1.001 -8.925 -4.368 1.00 89.88 98 ALA A C 1
ATOM 752 O O . ALA A 1 98 ? 1.934 -9.659 -4.701 1.00 89.88 98 ALA A O 1
ATOM 753 N N . PHE A 1 99 ? 1.065 -8.144 -3.294 1.00 91.44 99 PHE A N 1
ATOM 754 C CA . PHE A 1 99 ? 2.239 -8.054 -2.437 1.00 91.44 99 PHE A CA 1
ATOM 755 C C . PHE A 1 99 ? 1.873 -7.692 -0.996 1.00 91.44 99 PHE A C 1
ATOM 757 O O . PHE A 1 99 ? 0.782 -7.200 -0.699 1.00 91.44 99 PHE A O 1
ATOM 764 N N . ARG A 1 100 ? 2.813 -7.917 -0.081 1.00 93.25 100 ARG A N 1
ATOM 765 C CA . ARG A 1 100 ? 2.713 -7.521 1.322 1.00 93.25 100 ARG A CA 1
ATOM 766 C C . ARG A 1 100 ? 3.988 -6.799 1.761 1.00 93.25 100 ARG A C 1
ATOM 768 O O . ARG A 1 100 ? 5.079 -7.315 1.523 1.00 93.25 100 ARG A O 1
ATOM 775 N N . PRO A 1 101 ? 3.883 -5.643 2.432 1.00 94.94 101 PRO A N 1
ATOM 776 C CA . PRO A 1 101 ? 5.025 -5.033 3.098 1.00 94.94 101 PRO A CA 1
ATOM 777 C C . PRO A 1 101 ? 5.596 -5.947 4.190 1.00 94.94 101 PRO A C 1
ATOM 779 O O . PRO A 1 101 ? 4.867 -6.379 5.081 1.00 94.94 101 PRO A O 1
ATOM 782 N N . THR A 1 102 ? 6.901 -6.213 4.158 1.00 94.50 102 THR A N 1
ATOM 783 C CA . THR A 1 102 ? 7.600 -7.013 5.183 1.00 94.50 102 THR A CA 1
ATOM 784 C C . THR A 1 102 ? 8.142 -6.143 6.312 1.00 94.50 102 THR A C 1
ATOM 786 O O . THR A 1 102 ? 8.197 -6.584 7.460 1.00 94.50 102 THR A O 1
ATOM 789 N N . LYS A 1 103 ? 8.485 -4.882 6.015 1.00 95.38 103 LYS A N 1
ATOM 790 C CA . LYS A 1 103 ? 8.791 -3.854 7.017 1.00 95.38 103 LYS A CA 1
ATOM 791 C C . LYS A 1 103 ? 7.983 -2.601 6.747 1.00 95.38 103 LYS A C 1
ATOM 793 O O . LYS A 1 103 ? 7.989 -2.053 5.645 1.00 95.38 103 LYS A O 1
ATOM 798 N N . TRP A 1 104 ? 7.317 -2.128 7.787 1.00 96.38 104 TRP A N 1
ATOM 799 C CA . TRP A 1 104 ? 6.418 -0.992 7.704 1.00 96.38 104 TRP A CA 1
ATOM 800 C C . TRP A 1 104 ? 6.316 -0.274 9.051 1.00 96.38 104 TRP A C 1
ATOM 802 O O . TRP A 1 104 ? 6.765 -0.779 10.081 1.00 96.38 104 TRP A O 1
ATOM 812 N N . LYS A 1 105 ? 5.753 0.934 9.029 1.00 95.25 105 LYS A N 1
ATOM 813 C CA . LYS A 1 105 ? 5.399 1.723 10.213 1.00 95.25 105 LYS A CA 1
ATOM 814 C C . LYS A 1 105 ? 4.071 2.434 9.993 1.00 95.25 105 LYS A C 1
ATOM 816 O O . LYS A 1 105 ? 3.758 2.806 8.864 1.00 95.25 105 LYS A O 1
ATOM 821 N N . LEU A 1 106 ? 3.330 2.643 11.074 1.00 94.94 106 LEU A N 1
ATOM 822 C CA . LEU A 1 106 ? 2.105 3.435 11.085 1.00 94.94 106 LEU A CA 1
ATOM 823 C C . LEU A 1 106 ? 2.370 4.801 11.702 1.00 94.94 106 LEU A C 1
ATOM 825 O O . LEU A 1 106 ? 3.133 4.919 12.660 1.00 94.94 106 LEU A O 1
ATOM 829 N N . PHE A 1 107 ? 1.717 5.819 11.154 1.00 93.19 107 PHE A N 1
ATOM 830 C CA . PHE A 1 107 ? 1.723 7.171 11.696 1.00 93.19 107 PHE A CA 1
ATOM 831 C C . PHE A 1 107 ? 0.294 7.694 11.775 1.00 93.19 107 PHE A C 1
ATOM 833 O O . PHE A 1 107 ? -0.523 7.457 10.883 1.00 93.19 107 PHE A O 1
ATOM 840 N N . ARG A 1 108 ? -0.006 8.397 12.865 1.00 89.00 108 ARG A N 1
ATOM 841 C CA . ARG A 1 108 ? -1.303 9.024 13.114 1.00 89.00 108 ARG A CA 1
ATOM 842 C C . ARG A 1 108 ? -1.173 10.509 12.838 1.00 89.00 108 ARG A C 1
ATOM 844 O O . ARG A 1 108 ? -0.934 11.295 13.748 1.00 89.00 108 ARG A O 1
ATOM 851 N N . ASP A 1 109 ? -1.316 10.877 11.575 1.00 79.31 109 ASP A N 1
ATOM 852 C CA . ASP A 1 109 ? -1.354 12.281 11.189 1.00 79.31 109 ASP A CA 1
ATOM 853 C C . ASP A 1 109 ? -2.805 12.712 10.975 1.00 79.31 109 ASP A C 1
ATOM 855 O O . ASP A 1 109 ? -3.609 11.974 10.400 1.00 79.31 109 ASP A O 1
ATOM 859 N N . GLY A 1 110 ? -3.140 13.945 11.367 1.00 66.00 110 GLY A N 1
ATOM 860 C CA . GLY A 1 110 ? -4.483 14.507 11.162 1.00 66.00 110 GLY A CA 1
ATOM 861 C C . GLY A 1 110 ? -4.939 14.508 9.694 1.00 66.00 110 GLY A C 1
ATOM 862 O O . GLY A 1 110 ? -6.135 14.532 9.422 1.00 66.00 110 GLY A O 1
ATOM 863 N N . LYS A 1 111 ? -4.002 14.409 8.738 1.00 65.81 111 LYS A N 1
ATOM 864 C CA . LYS A 1 111 ? -4.303 14.258 7.307 1.00 65.81 111 LYS A CA 1
ATOM 865 C C . LYS A 1 111 ? -4.958 12.919 6.961 1.00 65.81 111 LYS A C 1
ATOM 867 O O . LYS A 1 111 ? -5.897 12.926 6.177 1.00 65.81 111 LYS A O 1
ATOM 872 N N . ALA A 1 112 ? -4.517 11.806 7.554 1.00 68.56 112 ALA A N 1
ATOM 873 C CA . ALA A 1 112 ? -5.128 10.496 7.306 1.00 68.56 112 ALA A CA 1
ATOM 874 C C . ALA A 1 112 ? -6.584 10.473 7.790 1.00 68.56 112 ALA A C 1
ATOM 876 O O . ALA A 1 112 ? -7.467 9.983 7.094 1.00 68.56 112 ALA A O 1
ATOM 877 N N . HIS A 1 113 ? -6.838 11.092 8.948 1.00 63.28 113 HIS A N 1
ATOM 878 C CA . HIS A 1 113 ? -8.191 11.321 9.453 1.00 63.28 113 HIS A CA 1
ATOM 879 C C . HIS A 1 113 ? -9.046 12.142 8.480 1.00 63.28 113 HIS A C 1
ATOM 881 O O . HIS A 1 113 ? -10.176 11.758 8.200 1.00 63.28 113 HIS A O 1
ATOM 887 N N . ALA A 1 114 ? -8.516 13.254 7.961 1.00 62.31 114 ALA A N 1
ATOM 888 C CA . ALA A 1 114 ? -9.252 14.122 7.045 1.00 62.31 114 ALA A CA 1
ATOM 889 C C . ALA A 1 114 ? -9.552 13.448 5.697 1.00 62.31 114 ALA A C 1
ATOM 891 O O . ALA A 1 114 ? -10.633 13.637 5.149 1.00 62.31 114 ALA A O 1
ATOM 892 N N . GLU A 1 115 ? -8.617 12.658 5.166 1.00 69.75 115 GLU A N 1
ATOM 893 C CA . GLU A 1 115 ? -8.784 11.993 3.873 1.00 69.75 115 GLU A CA 1
ATOM 894 C C . GLU A 1 115 ? -9.768 10.821 3.942 1.00 69.75 115 GLU A C 1
ATOM 896 O O . GLU A 1 115 ? -10.589 10.667 3.042 1.00 69.75 115 GLU A O 1
ATOM 901 N N . VAL A 1 116 ? -9.738 10.035 5.024 1.00 69.88 116 VAL A N 1
ATOM 902 C CA . VAL A 1 116 ? -10.745 8.987 5.262 1.00 69.88 116 VAL A CA 1
ATOM 903 C C . VAL A 1 116 ? -12.122 9.616 5.48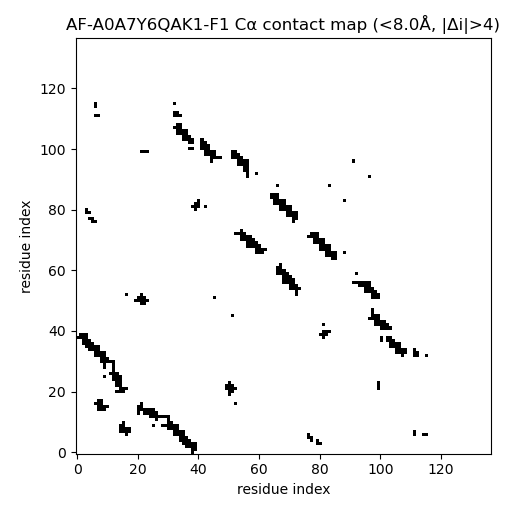3 1.00 69.88 116 VAL A C 1
ATOM 905 O O . VAL A 1 116 ? -13.069 9.228 4.811 1.00 69.88 116 VAL A O 1
ATOM 908 N N . ALA A 1 117 ? -12.225 10.665 6.307 1.00 68.06 117 ALA A N 1
ATOM 909 C CA . ALA A 1 117 ? -13.496 11.355 6.538 1.00 68.06 117 ALA A CA 1
ATOM 910 C C . ALA A 1 117 ? -14.090 11.974 5.257 1.00 68.06 117 ALA A C 1
ATOM 912 O O . ALA A 1 117 ? -15.298 11.914 5.046 1.00 68.06 117 ALA A O 1
ATOM 913 N N . ALA A 1 118 ? -13.259 12.556 4.385 1.00 68.56 118 ALA A N 1
ATOM 914 C CA . ALA A 1 118 ? -13.720 13.076 3.098 1.00 68.56 118 ALA A CA 1
ATOM 915 C C . ALA A 1 118 ? -14.230 11.955 2.177 1.00 68.56 118 ALA A C 1
ATOM 917 O O . ALA A 1 118 ? -15.271 12.113 1.542 1.00 68.56 118 ALA A O 1
ATOM 918 N N . LYS A 1 119 ? -13.528 10.814 2.141 1.00 67.75 119 LYS A N 1
ATOM 919 C CA . LYS A 1 119 ? -13.919 9.640 1.347 1.00 67.75 119 LYS A CA 1
ATOM 920 C C . LYS A 1 119 ? -15.230 9.020 1.843 1.00 67.75 119 LYS A C 1
ATOM 922 O O . LYS A 1 119 ? -16.066 8.666 1.015 1.00 67.75 119 LYS A O 1
ATOM 927 N N . ASP A 1 120 ? -15.439 8.951 3.157 1.00 70.12 120 ASP A N 1
ATOM 928 C CA . ASP A 1 120 ? -16.687 8.452 3.747 1.00 70.12 120 ASP A CA 1
ATOM 929 C C . ASP A 1 120 ? -17.878 9.357 3.381 1.00 70.12 120 ASP A C 1
ATOM 931 O O . ASP A 1 120 ? -18.904 8.870 2.907 1.00 70.12 120 ASP A O 1
ATOM 935 N N . LEU A 1 121 ? -17.713 10.683 3.479 1.00 71.94 121 LEU A N 1
ATOM 936 C CA . LEU A 1 121 ? -18.743 11.656 3.085 1.00 71.94 121 LEU A CA 1
ATOM 937 C C . LEU A 1 121 ? -19.079 11.589 1.584 1.00 71.94 121 LEU A C 1
ATOM 939 O O . LEU A 1 121 ? -20.247 11.681 1.196 1.00 71.94 121 LEU A O 1
ATOM 943 N N . GLU A 1 122 ? -18.074 11.417 0.719 1.00 69.12 122 GLU A N 1
ATOM 944 C CA . GLU A 1 122 ? -18.291 11.226 -0.719 1.00 69.12 122 GLU A CA 1
ATOM 945 C C . GLU A 1 122 ? -19.049 9.923 -1.009 1.00 69.12 122 GLU A C 1
ATOM 947 O O . GLU A 1 122 ? -19.977 9.931 -1.825 1.00 69.12 122 GLU A O 1
ATOM 952 N N . ALA A 1 123 ? -18.702 8.824 -0.334 1.00 67.19 123 ALA A N 1
ATOM 953 C CA . ALA A 1 123 ? -19.371 7.535 -0.495 1.00 67.19 123 ALA A CA 1
ATOM 954 C C . ALA A 1 123 ? -20.845 7.586 -0.052 1.00 67.19 123 ALA A C 1
ATOM 956 O O . ALA A 1 123 ? -21.721 7.118 -0.786 1.00 67.19 123 ALA A O 1
ATOM 957 N N . GLU A 1 124 ? -21.138 8.213 1.092 1.00 69.62 124 GLU A N 1
ATOM 958 C CA . GLU A 1 124 ? -22.506 8.425 1.586 1.00 69.62 124 GLU A CA 1
ATOM 959 C C . GLU A 1 124 ? -23.339 9.279 0.615 1.00 69.62 124 GLU A C 1
ATOM 961 O O . GLU A 1 124 ? -24.481 8.933 0.296 1.00 69.62 124 GLU A O 1
ATOM 966 N N . SER A 1 125 ? -22.754 10.348 0.060 1.00 68.75 125 SER A N 1
ATOM 967 C CA . SER A 1 125 ? -23.439 11.210 -0.914 1.00 68.75 125 SER A CA 1
ATOM 968 C C . SER A 1 125 ? -23.810 10.471 -2.209 1.00 68.75 125 SER A C 1
ATOM 970 O O . SER A 1 125 ? -24.908 10.652 -2.745 1.00 68.75 125 SER A O 1
ATOM 972 N N . GLN A 1 126 ? -22.926 9.593 -2.697 1.00 64.44 126 GLN A N 1
ATOM 973 C CA . GLN A 1 126 ? -23.164 8.791 -3.897 1.00 64.44 126 GLN A CA 1
ATOM 974 C C . GLN A 1 126 ? -24.228 7.715 -3.656 1.00 64.44 126 GLN A C 1
ATOM 976 O O . GLN A 1 126 ? -25.061 7.475 -4.533 1.00 64.44 126 GLN A O 1
ATOM 981 N N . ALA A 1 127 ? -24.245 7.103 -2.467 1.00 68.50 127 ALA A N 1
ATOM 982 C CA . ALA A 1 127 ? -25.269 6.135 -2.085 1.00 68.50 127 ALA A CA 1
ATOM 983 C C . ALA A 1 127 ? -26.672 6.772 -2.048 1.00 68.50 127 ALA A C 1
ATOM 985 O O . ALA A 1 127 ? -27.610 6.228 -2.634 1.00 68.50 127 ALA A O 1
ATOM 986 N N . GLN A 1 128 ? -26.806 7.964 -1.455 1.00 68.88 128 GLN A N 1
ATOM 987 C CA . GLN A 1 128 ? -28.087 8.672 -1.361 1.00 68.88 128 GLN A CA 1
ATOM 988 C C . GLN A 1 128 ? -28.590 9.183 -2.723 1.00 68.88 128 GLN A C 1
ATOM 990 O O . GLN A 1 128 ? -29.787 9.113 -3.016 1.00 68.88 128 GLN A O 1
ATOM 995 N N . ALA A 1 129 ? -27.686 9.642 -3.597 1.00 72.06 129 ALA A N 1
ATOM 996 C CA . ALA A 1 129 ? -28.028 10.016 -4.971 1.00 72.06 129 ALA A CA 1
ATOM 997 C C . ALA A 1 129 ? -28.538 8.815 -5.790 1.00 72.06 129 ALA A C 1
ATOM 999 O O . ALA A 1 129 ? -29.470 8.947 -6.586 1.00 72.06 129 ALA A O 1
ATOM 1000 N N . PHE A 1 130 ? -27.957 7.632 -5.574 1.00 60.47 130 PHE A N 1
ATOM 1001 C CA . PHE A 1 130 ? -28.384 6.400 -6.235 1.00 60.47 130 PHE A CA 1
ATOM 1002 C C . PHE A 1 130 ? -29.750 5.894 -5.732 1.00 60.47 130 PHE A C 1
ATOM 1004 O O . PHE A 1 130 ? -30.527 5.344 -6.515 1.00 60.47 130 PHE A O 1
ATOM 1011 N N . GLU A 1 131 ? -30.083 6.110 -4.456 1.00 67.12 131 GLU A N 1
ATOM 1012 C CA . GLU A 1 131 ? -31.377 5.734 -3.866 1.00 67.12 131 GLU A CA 1
ATOM 1013 C C . GLU A 1 131 ? -32.537 6.630 -4.346 1.00 67.12 131 GLU A C 1
ATOM 1015 O O . GLU A 1 131 ? -33.614 6.124 -4.685 1.00 67.12 131 GLU A O 1
ATOM 1020 N N . LEU A 1 132 ? -32.304 7.943 -4.493 1.00 65.69 132 LEU A N 1
ATOM 1021 C CA . LEU A 1 132 ? -33.285 8.873 -5.076 1.00 65.69 132 LEU A CA 1
ATOM 1022 C C . LEU A 1 132 ? -33.620 8.535 -6.540 1.00 65.69 132 LEU A C 1
ATOM 1024 O O . LEU A 1 132 ? -34.759 8.701 -6.971 1.00 65.69 132 LEU A O 1
ATOM 1028 N N . ALA A 1 133 ? -32.650 8.027 -7.305 1.00 64.44 133 ALA A N 1
ATOM 1029 C CA . ALA A 1 133 ? -32.852 7.653 -8.706 1.00 64.44 133 ALA A CA 1
ATOM 1030 C C . ALA A 1 133 ? -33.720 6.390 -8.891 1.00 64.44 133 ALA A C 1
ATOM 1032 O O . ALA A 1 133 ? -34.231 6.160 -9.985 1.00 64.44 133 ALA A O 1
ATOM 1033 N N . ARG A 1 134 ? -33.903 5.567 -7.846 1.00 63.72 134 ARG A N 1
ATOM 1034 C CA . ARG A 1 134 ? -34.723 4.338 -7.890 1.00 63.72 134 ARG A CA 1
ATOM 1035 C C . ARG A 1 134 ? -36.165 4.524 -7.417 1.00 63.72 134 ARG A C 1
ATOM 1037 O O . ARG A 1 134 ? -36.982 3.636 -7.634 1.00 63.72 134 ARG A O 1
ATOM 1044 N N . THR A 1 135 ? -36.472 5.639 -6.759 1.00 63.81 135 THR A N 1
ATOM 1045 C CA . THR A 1 135 ? -37.793 5.915 -6.164 1.00 63.81 135 THR A CA 1
ATOM 1046 C C . THR A 1 135 ? -38.613 6.948 -6.945 1.00 63.81 135 THR A C 1
ATOM 1048 O O . THR A 1 135 ? -39.758 7.219 -6.585 1.00 63.81 135 THR A O 1
ATOM 1051 N N . GLY A 1 136 ? -38.076 7.476 -8.050 1.00 56.94 136 GLY A N 1
ATOM 1052 C CA . GLY A 1 136 ? -38.815 8.285 -9.019 1.00 56.94 136 GLY A CA 1
ATOM 1053 C C . GLY A 1 136 ? -39.578 7.422 -10.030 1.00 56.94 136 GLY A C 1
ATOM 1054 O O . GLY A 1 136 ? -38.956 6.848 -10.917 1.00 56.94 136 GLY A O 1
ATOM 1055 N N . THR A 1 137 ? -40.897 7.342 -9.824 1.00 49.72 137 THR A N 1
ATOM 1056 C CA . THR A 1 137 ? -42.012 7.044 -10.761 1.00 49.72 137 THR A CA 1
ATOM 1057 C C . THR A 1 137 ? -41.692 6.685 -12.210 1.00 49.72 137 THR A C 1
ATOM 1059 O O . THR A 1 137 ? -41.136 7.557 -12.917 1.00 49.72 137 THR A O 1
#

Foldseek 3Di:
DDKDKAKWWDDCQFTGRPPATQQHGGNPDDTTIWIKIADQAQKDWDDDDHRWQKFFFPDWDDDPQWIWTWGDRDPPIHTDIHIGHPVPPPPRNGHITTMHGNDIDIDDDVVSVVSVVVVVVVVVVVVVVVVVVVPDD

Radius of gyration: 17.15 Å; Cα contacts (8 Å, |Δi|>4): 253; chains: 1; bounding box: 63×30×38 Å

InterPro domains:
  IPR008995 Molybdate/tungstate binding, C-terminal [SSF50331] (3-107)
  IPR024765 TOBE-like domain [PF12857] (48-102)

Secondary structure (DSSP, 8-state):
---EEEEEEEETTEEEETTEEEEEE-TTSPSEEEEEEE-TTSEEE--SSSSSEEEEEEEEEEETTEEEEEEE-STTSPPEEEEE-GGG-TTTTTSEEEEEESSEEEE--HHHHHHHHHHHHHHHHHHHHHHHHHH--

Solvent-accessible surface area (backbone atoms only — not comparable to full-atom values): 7762 Å² total; per-residue (Å²): 133,75,66,39,77,41,70,28,34,31,51,94,25,31,36,20,49,84,96,39,56,29,67,46,73,44,77,89,51,76,66,45,56,20,32,42,33,30,38,32,64,34,54,43,82,47,95,75,92,73,45,42,47,58,23,40,53,76,46,77,46,80,52,100,76,32,32,41,35,34,21,45,63,52,89,97,54,74,70,41,56,39,46,41,59,59,91,73,46,87,80,48,84,83,31,75,47,33,30,35,72,74,44,71,49,78,43,82,48,74,62,32,48,51,54,50,53,53,50,52,54,53,50,54,52,53,52,54,56,55,53,58,69,72,72,64,130

Nearest PDB structures (foldseek):
  2it1-assembly1_B  TM=7.531E-01  e=1.435E-05  Pyrococcus horikoshii
  1z47-assembly1_B-2  TM=7.201E-01  e=2.427E-05  Alicyclobacillus acidocaldarius
  3gd7-assembly2_A  TM=7.140E-01  e=2.003E-03  Homo sapiens
  2awo-assembly2_D  TM=7.031E-01  e=1.021E-02  Escherichia coli K-12
  2awo-assembly2_C  TM=7.028E-01  e=1.076E-02  Escherichia coli K-12

Organism: NCBI:txid2742698

Sequence (137 aa):
GQSNALSVTLQNGEIWFEDRPIGLRAPTEPDGPATLYFRPHDIELIDGCGGCLAGLVTASRRVAGTRHLELDLGRNHPHAEIELPPERTTTQDRARVAFRPTKWKLFRDGKAHAEVAAKDLEAESQAQAFELARTGT